Protein AF-A0A351EQ78-F1 (afdb_monomer_lite)

Foldseek 3Di:
DVVVLVVVVVVVLVVVVVVCVVVVVDPVVNVVPPDDSVPVDDDDDDQDPDDPDDPVPCPPPDDDDPASDDDDDDPDDDDWADDDQPFDDWDADPVRDTDGDGDDPPDTDD

Secondary structure (DSSP, 8-state):
-HHHHHHHHHHHHHHHHHHHHHTT-HHHHHHHT---GGG---------SS--S-GGG-TTSPPPPSSSS-S---SSS---B---TT---EEE-TTS-EEE----TT--B-

Sequence (110 aa):
MVEFHTEFTSLATRTLGLLHQVLELGPESQTKMAFNSANSPVRLNHYPVGDPVPEDQRDGLIELGETALGYHTDPGTLTLLLQDSTGGLQTEDRDGNWIDVPPEPGTIVV

Radius of gyration: 18.31 Å; chains: 1; bounding box: 45×40×50 Å

Structure (mmCIF, N/CA/C/O backbone):
data_AF-A0A351EQ78-F1
#
_entry.id   AF-A0A351EQ78-F1
#
loop_
_atom_site.group_PDB
_atom_site.id
_atom_site.type_symbol
_atom_site.label_atom_id
_atom_site.label_alt_id
_atom_site.label_comp_id
_atom_site.label_asym_id
_atom_site.label_entity_id
_atom_site.label_seq_id
_atom_site.pdbx_PDB_ins_code
_atom_site.Cartn_x
_atom_site.Cartn_y
_atom_site.Cartn_z
_atom_site.occupancy
_atom_site.B_iso_or_equiv
_atom_site.auth_seq_id
_atom_site.auth_comp_id
_atom_site.auth_asym_id
_atom_site.auth_atom_id
_atom_site.pdbx_PDB_model_num
ATOM 1 N N . MET A 1 1 ? 0.699 17.244 0.170 1.00 89.44 1 MET A N 1
ATOM 2 C CA . MET A 1 1 ? 1.214 16.151 1.028 1.00 89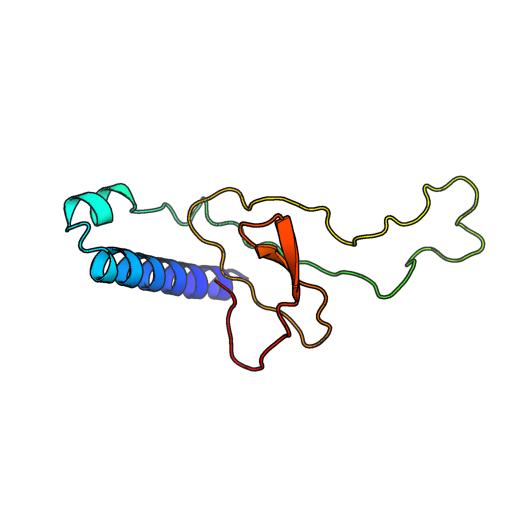.44 1 MET A CA 1
ATOM 3 C C . MET A 1 1 ? 0.766 16.250 2.479 1.00 89.44 1 MET A C 1
ATOM 5 O O . MET A 1 1 ? 0.344 15.231 2.996 1.00 89.44 1 MET A O 1
ATOM 9 N N . VAL A 1 2 ? 0.797 17.423 3.129 1.00 92.88 2 VAL A N 1
ATOM 10 C CA . VAL A 1 2 ? 0.295 17.558 4.517 1.00 92.88 2 VAL A CA 1
ATOM 11 C C . VAL A 1 2 ? -1.197 17.222 4.621 1.00 92.88 2 VAL A C 1
ATOM 13 O O . VAL A 1 2 ? -1.567 16.371 5.416 1.00 92.88 2 VAL A O 1
ATOM 16 N N . GLU A 1 3 ? -2.033 17.824 3.772 1.00 96.00 3 GLU A N 1
ATOM 17 C CA . GLU A 1 3 ? -3.476 17.536 3.721 1.00 96.00 3 GLU A CA 1
ATOM 18 C C . GLU A 1 3 ? -3.755 16.051 3.456 1.00 96.00 3 GLU A C 1
ATOM 20 O O . GLU A 1 3 ? -4.469 15.416 4.221 1.00 96.00 3 GLU A O 1
ATOM 25 N N . PHE A 1 4 ? -3.091 15.472 2.449 1.00 95.00 4 PHE A N 1
ATOM 26 C CA . PHE A 1 4 ? -3.155 14.037 2.160 1.00 95.00 4 PHE A CA 1
ATOM 27 C C . PHE A 1 4 ? -2.843 13.182 3.396 1.00 95.00 4 PHE A C 1
ATOM 29 O O . PHE A 1 4 ? -3.610 12.288 3.736 1.00 95.00 4 PHE A O 1
ATOM 36 N N . HIS A 1 5 ? -1.743 13.475 4.096 1.00 95.06 5 HIS A N 1
ATOM 37 C CA . HIS A 1 5 ? -1.363 12.758 5.311 1.00 95.06 5 HIS A CA 1
ATOM 38 C C . HIS A 1 5 ? -2.426 12.894 6.415 1.00 95.06 5 HIS A C 1
ATOM 40 O O . HIS A 1 5 ? -2.746 11.908 7.077 1.00 95.06 5 HIS A O 1
ATOM 46 N N . THR A 1 6 ? -3.002 14.084 6.606 1.00 94.75 6 THR A N 1
ATOM 47 C CA . THR A 1 6 ? -4.073 14.313 7.588 1.00 94.75 6 THR A CA 1
ATOM 48 C C . THR A 1 6 ? -5.330 13.505 7.262 1.00 94.75 6 THR A C 1
ATOM 50 O O . THR A 1 6 ? -5.851 12.811 8.138 1.00 94.75 6 THR A O 1
ATOM 53 N N . GLU A 1 7 ? -5.785 13.527 6.010 1.00 96.12 7 GLU A N 1
ATOM 54 C CA . GLU A 1 7 ? -6.967 12.770 5.580 1.00 96.12 7 GLU A CA 1
ATOM 55 C C . GLU A 1 7 ? -6.744 11.256 5.696 1.00 96.12 7 GLU A C 1
ATOM 57 O O . GLU A 1 7 ? -7.588 10.536 6.235 1.00 96.12 7 GLU A O 1
ATOM 62 N N . PHE A 1 8 ? -5.571 10.762 5.292 1.00 95.38 8 PHE A N 1
ATOM 63 C CA . PHE A 1 8 ? -5.231 9.341 5.412 1.00 95.38 8 PHE A CA 1
ATOM 64 C C . PHE A 1 8 ? -5.030 8.896 6.866 1.00 95.38 8 PHE A C 1
ATOM 66 O O . PHE A 1 8 ? -5.400 7.777 7.213 1.00 95.38 8 PHE A O 1
ATOM 73 N N . THR A 1 9 ? -4.550 9.772 7.753 1.00 93.25 9 THR A N 1
ATOM 74 C CA . THR A 1 9 ? -4.505 9.504 9.203 1.00 93.25 9 THR A CA 1
ATOM 75 C C . THR A 1 9 ? -5.917 9.321 9.770 1.00 93.25 9 THR A C 1
ATOM 77 O O . THR A 1 9 ? -6.174 8.395 10.547 1.00 93.25 9 THR A O 1
ATOM 80 N N . SER A 1 10 ? -6.856 10.183 9.367 1.00 93.44 10 SER A N 1
ATOM 81 C CA . SER A 1 10 ? -8.267 10.071 9.754 1.00 93.44 10 SER A CA 1
ATOM 82 C C . SER A 1 10 ? -8.883 8.768 9.232 1.00 93.44 10 SER A C 1
ATOM 84 O O . SER A 1 10 ? -9.544 8.040 9.981 1.00 93.44 10 SER A O 1
ATOM 86 N N . LEU A 1 11 ? -8.607 8.415 7.973 1.00 95.00 11 LEU A N 1
ATOM 87 C CA . LEU A 1 11 ? -9.077 7.170 7.368 1.00 95.00 11 LEU A CA 1
ATOM 88 C C . LEU A 1 11 ? -8.509 5.926 8.067 1.00 95.00 11 LEU A C 1
ATOM 90 O O . LEU A 1 11 ? -9.270 5.007 8.372 1.00 95.00 11 LEU A O 1
ATOM 94 N N . ALA A 1 12 ? -7.213 5.906 8.384 1.00 93.00 12 ALA A N 1
ATOM 95 C CA . ALA A 1 12 ? -6.582 4.812 9.121 1.00 93.00 12 ALA A CA 1
ATOM 96 C C . ALA A 1 12 ? -7.216 4.640 10.510 1.00 93.00 12 ALA A C 1
ATOM 98 O O . ALA A 1 12 ? -7.570 3.529 10.901 1.00 93.00 12 ALA A O 1
ATOM 99 N N . THR A 1 13 ? -7.462 5.751 11.216 1.00 90.56 13 THR A N 1
ATOM 100 C CA . THR A 1 13 ? -8.125 5.746 12.532 1.00 90.56 13 THR A CA 1
ATOM 101 C C . THR A 1 13 ? -9.519 5.127 12.453 1.00 90.56 13 THR A C 1
ATOM 103 O O . THR A 1 13 ? -9.872 4.265 13.258 1.00 90.56 13 THR A O 1
ATOM 106 N N . ARG A 1 14 ? -10.313 5.534 11.456 1.00 91.94 14 ARG A N 1
ATOM 107 C CA . ARG A 1 14 ? -11.661 4.994 11.232 1.00 91.94 14 ARG A CA 1
ATOM 108 C C . ARG A 1 14 ? -11.629 3.509 10.880 1.00 91.94 14 ARG A C 1
ATOM 110 O O . ARG A 1 14 ? -12.432 2.749 11.412 1.00 91.94 14 ARG A O 1
ATOM 117 N N . THR A 1 15 ? -10.696 3.099 10.026 1.00 92.94 15 THR A N 1
ATOM 118 C CA . THR A 1 15 ? -10.541 1.706 9.583 1.00 92.94 15 THR A CA 1
ATOM 119 C C . THR A 1 15 ? -10.175 0.789 10.749 1.00 92.94 15 THR A C 1
ATOM 121 O O . THR A 1 15 ? -10.836 -0.224 10.966 1.00 92.94 15 THR A O 1
ATOM 124 N N . LEU A 1 16 ? -9.204 1.182 11.580 1.00 90.50 16 LEU A N 1
ATOM 125 C CA . LEU A 1 16 ? -8.850 0.435 12.792 1.00 90.50 16 LEU A CA 1
ATOM 126 C C . LEU A 1 16 ? -10.005 0.376 13.800 1.00 90.50 16 LEU A C 1
ATOM 128 O O . LEU A 1 16 ? -10.246 -0.672 14.400 1.00 90.50 16 LEU A O 1
ATOM 132 N N . GLY A 1 17 ? -10.761 1.468 13.954 1.00 89.88 17 GLY A N 1
ATOM 133 C CA . GLY A 1 17 ? -11.965 1.486 14.786 1.00 89.88 17 GLY A CA 1
ATOM 134 C C . GLY A 1 17 ? -13.003 0.447 14.349 1.00 89.88 17 GLY A C 1
ATOM 135 O O . GLY A 1 17 ? -13.530 -0.280 15.194 1.00 89.88 17 GLY A O 1
ATOM 136 N N . LEU A 1 18 ? -13.243 0.325 13.037 1.00 91.81 18 LEU A N 1
ATOM 137 C CA . LEU A 1 18 ? -14.138 -0.688 12.466 1.00 91.81 18 LEU A CA 1
ATOM 138 C C . LEU A 1 18 ? -13.630 -2.109 12.730 1.00 91.81 18 LEU A C 1
ATOM 140 O O . LEU A 1 18 ? -14.407 -2.952 13.174 1.00 91.81 18 LEU A O 1
ATOM 144 N N . LEU A 1 19 ? -12.333 -2.370 12.531 1.00 91.44 19 LEU A N 1
ATOM 145 C CA . LEU A 1 19 ? -11.741 -3.682 12.814 1.00 91.44 19 LEU A CA 1
ATOM 146 C C . LEU A 1 19 ? -11.910 -4.073 14.286 1.00 91.44 19 LEU A C 1
ATOM 148 O O . LEU A 1 19 ? -12.336 -5.184 14.585 1.00 91.44 19 LEU A O 1
ATOM 152 N N . HIS A 1 20 ? -11.654 -3.149 15.214 1.00 90.62 20 HIS A N 1
ATOM 153 C CA . HIS A 1 20 ? -11.838 -3.403 16.646 1.00 90.62 20 HIS A CA 1
ATOM 154 C C . HIS A 1 20 ? -13.285 -3.709 17.013 1.00 90.62 20 HIS A C 1
ATOM 156 O O . HIS A 1 20 ? -13.530 -4.527 17.899 1.00 90.62 20 HIS A O 1
ATOM 162 N N . GLN A 1 21 ? -14.231 -3.035 16.358 1.00 90.19 21 GLN A N 1
ATOM 163 C CA . GLN A 1 21 ? -15.649 -3.277 16.567 1.00 90.19 21 GLN A CA 1
ATOM 164 C C . GLN A 1 21 ? -16.056 -4.662 16.052 1.00 90.19 21 GLN A C 1
ATOM 166 O O . GLN A 1 21 ? -16.708 -5.401 16.782 1.00 90.19 21 GLN A O 1
ATOM 171 N N . VAL A 1 22 ? -15.651 -5.025 14.830 1.00 93.62 22 VAL A N 1
ATOM 172 C CA . VAL A 1 22 ? -15.977 -6.323 14.209 1.00 93.62 22 VAL A CA 1
ATOM 173 C C . VAL A 1 22 ? -15.352 -7.491 14.973 1.00 93.62 22 VAL A C 1
ATOM 175 O O . VAL A 1 22 ? -15.959 -8.550 15.081 1.00 93.62 22 VAL A O 1
ATOM 178 N N . LEU A 1 23 ? -14.156 -7.294 15.526 1.00 93.88 23 LEU A N 1
ATOM 179 C CA . LEU A 1 23 ? -13.444 -8.298 16.316 1.00 93.88 23 LEU A CA 1
ATOM 180 C C . LEU A 1 23 ? -13.839 -8.304 17.807 1.00 93.88 23 LEU A C 1
ATOM 182 O O . LEU A 1 23 ? -13.236 -9.042 18.581 1.00 93.88 23 LEU A O 1
ATOM 186 N N . GLU A 1 24 ? -14.802 -7.473 18.224 1.00 94.38 24 GLU A N 1
ATOM 187 C CA . GLU A 1 24 ? -15.299 -7.375 19.608 1.00 94.38 24 GLU A CA 1
ATOM 188 C C . GLU A 1 24 ? -14.195 -7.155 20.668 1.00 94.38 24 GLU A C 1
ATOM 190 O O . GLU A 1 24 ? -14.308 -7.571 21.820 1.00 94.38 24 GLU A O 1
ATOM 195 N N . LEU A 1 25 ? -13.115 -6.448 20.312 1.00 89.38 25 LEU A N 1
ATOM 196 C CA . LEU A 1 25 ? -11.915 -6.318 21.160 1.00 89.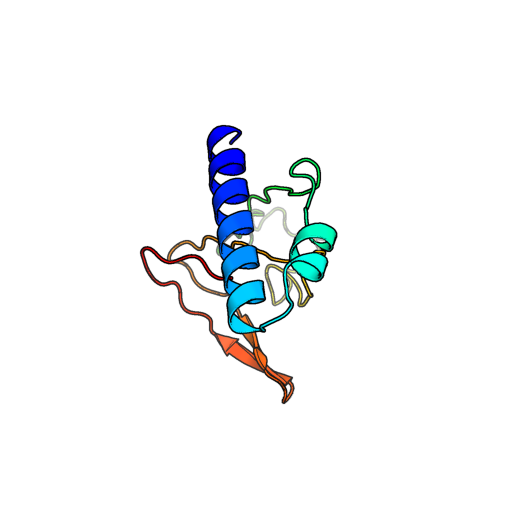38 25 LEU A CA 1
ATOM 197 C C . LEU A 1 25 ? -12.084 -5.369 22.364 1.00 89.38 25 LEU A C 1
ATOM 199 O O . LEU A 1 25 ? -11.174 -5.226 23.185 1.00 89.38 25 LEU A O 1
ATOM 203 N N . GLY A 1 26 ? -13.230 -4.696 22.467 1.00 83.62 26 GLY A N 1
ATOM 204 C CA . GLY A 1 26 ? -13.555 -3.769 23.548 1.00 83.62 26 GLY A CA 1
ATOM 205 C C . GLY A 1 26 ? -12.761 -2.445 23.541 1.00 83.62 26 GLY A C 1
ATOM 206 O O . GLY A 1 26 ? -11.814 -2.250 22.770 1.00 83.62 26 GLY A O 1
ATOM 207 N N . PRO A 1 27 ? -13.139 -1.497 24.419 1.00 80.31 27 PRO A N 1
ATOM 208 C CA . PRO A 1 27 ? -12.570 -0.144 24.457 1.00 80.31 27 PRO A CA 1
ATOM 209 C C . PRO A 1 27 ? -11.115 -0.096 24.955 1.00 80.31 27 PRO A C 1
ATOM 211 O O . PRO A 1 27 ? -10.359 0.810 24.598 1.00 80.31 27 PRO A O 1
ATOM 214 N N . GLU A 1 28 ? -10.687 -1.082 25.750 1.00 85.31 28 GLU A N 1
ATOM 215 C CA . GLU A 1 28 ? -9.302 -1.162 26.229 1.00 85.31 28 GLU A CA 1
ATOM 216 C C . GLU A 1 28 ? -8.328 -1.412 25.069 1.00 85.31 28 GLU A C 1
ATOM 218 O O . GLU A 1 28 ? -7.303 -0.737 24.963 1.00 85.31 28 GLU A O 1
ATOM 223 N N . SER A 1 29 ? -8.673 -2.331 24.160 1.00 85.38 29 SER A N 1
ATOM 224 C CA . SER A 1 29 ? -7.875 -2.610 22.964 1.00 85.38 29 SER A CA 1
ATOM 225 C C . SER A 1 29 ? -7.767 -1.376 22.064 1.00 85.38 29 SER A C 1
ATOM 227 O O . SER A 1 29 ? -6.673 -1.006 21.642 1.00 85.38 29 SER A O 1
ATOM 229 N N . GLN A 1 30 ? -8.884 -0.670 21.841 1.00 74.94 30 GLN A N 1
ATOM 230 C CA . GLN A 1 30 ? -8.900 0.573 21.053 1.00 74.94 30 GLN A CA 1
ATOM 231 C C . GLN A 1 30 ? -7.967 1.642 21.634 1.00 74.94 30 GLN A C 1
ATOM 233 O O . GLN A 1 30 ? -7.246 2.306 20.895 1.00 74.94 30 GLN A O 1
ATOM 238 N N . THR A 1 31 ? -7.932 1.772 22.962 1.00 78.31 31 THR A N 1
ATOM 239 C CA . THR A 1 31 ? -7.077 2.755 23.643 1.00 78.31 31 THR A CA 1
ATOM 240 C C . THR A 1 31 ? -5.592 2.412 23.505 1.00 78.31 31 THR A C 1
ATOM 242 O O . THR A 1 31 ? -4.771 3.304 23.306 1.00 78.31 31 THR A O 1
ATOM 245 N N . LYS A 1 32 ? -5.230 1.122 23.563 1.00 79.94 32 LYS A N 1
ATOM 246 C CA . LYS A 1 32 ? -3.837 0.664 23.390 1.00 79.94 32 LYS A CA 1
ATOM 247 C C . LYS A 1 32 ? -3.320 0.851 21.967 1.00 79.94 32 LYS A C 1
ATOM 249 O O . LYS A 1 32 ? -2.114 0.965 21.779 1.00 79.94 32 LYS A O 1
ATOM 254 N N . MET A 1 33 ? -4.219 0.885 20.989 1.00 72.94 33 MET A N 1
ATOM 255 C CA . MET A 1 33 ? -3.874 1.035 19.578 1.00 72.94 33 MET A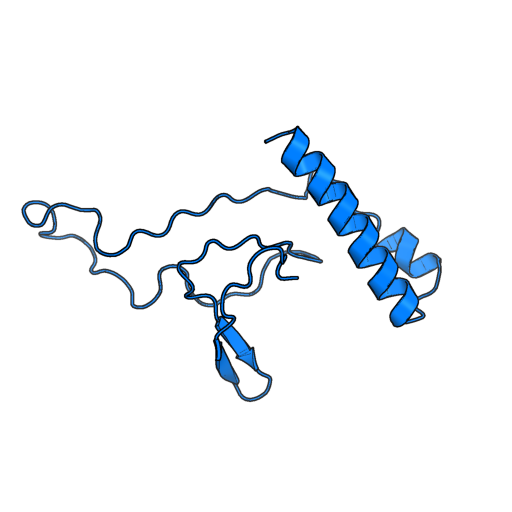 CA 1
ATOM 256 C C . MET A 1 33 ? -3.994 2.476 19.069 1.00 72.94 33 MET A C 1
ATOM 258 O O . MET A 1 33 ? -3.908 2.711 17.865 1.00 72.94 33 MET A O 1
ATOM 262 N N . ALA A 1 34 ? -4.151 3.447 19.976 1.00 68.69 34 ALA A N 1
ATOM 263 C CA . ALA A 1 34 ? -4.028 4.859 19.648 1.00 68.69 34 ALA A CA 1
ATOM 264 C C . ALA A 1 34 ? -2.618 5.130 19.096 1.00 68.69 34 ALA A C 1
ATOM 266 O O . ALA A 1 34 ? -1.626 5.098 19.826 1.00 68.69 34 ALA A O 1
ATOM 267 N N . PHE A 1 35 ? -2.523 5.363 17.789 1.00 75.19 35 PHE A N 1
ATOM 268 C CA . PHE A 1 35 ? -1.254 5.577 17.107 1.00 75.19 35 PHE A CA 1
ATOM 269 C C . PHE A 1 35 ? -0.932 7.069 17.007 1.00 75.19 35 PHE A C 1
ATOM 271 O O . PHE A 1 35 ? -1.805 7.918 16.829 1.00 75.19 35 PHE A O 1
ATOM 278 N N . ASN A 1 36 ? 0.353 7.397 17.129 1.00 81.88 36 ASN A N 1
ATOM 279 C CA . ASN A 1 36 ? 0.846 8.746 16.891 1.00 81.88 36 ASN A CA 1
ATOM 280 C C . ASN A 1 36 ? 1.023 8.943 15.383 1.00 81.88 36 ASN A C 1
ATOM 282 O O . ASN A 1 36 ? 1.832 8.249 14.768 1.00 81.88 36 ASN A O 1
ATOM 286 N N . SER A 1 37 ? 0.314 9.909 14.799 1.00 81.81 37 SER A N 1
ATOM 287 C CA . SER A 1 37 ? 0.398 10.212 13.367 1.00 81.81 37 SER A CA 1
ATOM 288 C C . SER A 1 37 ? 1.809 10.597 12.910 1.00 81.81 37 SER A C 1
ATOM 290 O O . SER A 1 37 ? 2.137 10.418 11.747 1.00 81.81 37 SER A O 1
ATOM 292 N N . ALA A 1 38 ? 2.681 11.065 13.810 1.00 84.31 38 ALA A N 1
ATOM 293 C CA . ALA A 1 38 ? 4.090 11.311 13.491 1.00 84.31 38 ALA A CA 1
ATOM 294 C C . ALA A 1 38 ? 4.848 10.039 13.055 1.00 84.31 38 ALA A C 1
ATOM 296 O O . ALA A 1 38 ? 5.874 10.143 12.389 1.00 84.31 38 ALA A O 1
ATOM 297 N N . ASN A 1 39 ? 4.331 8.855 13.399 1.00 85.75 39 ASN A N 1
ATOM 298 C CA . ASN A 1 39 ? 4.890 7.555 13.029 1.00 85.75 39 ASN A CA 1
ATOM 299 C C . ASN A 1 39 ? 4.176 6.922 11.818 1.00 85.75 39 ASN A C 1
ATOM 301 O O . ASN A 1 39 ? 4.351 5.732 11.576 1.00 85.75 39 ASN A O 1
ATOM 305 N N . SER A 1 40 ? 3.359 7.687 11.083 1.00 88.31 40 SER A N 1
ATOM 306 C CA . SER A 1 40 ? 2.605 7.224 9.911 1.00 88.31 40 SER A CA 1
ATOM 307 C C . SER A 1 40 ? 3.212 7.793 8.619 1.00 88.31 40 SER A C 1
ATOM 309 O O . SER A 1 40 ? 2.712 8.786 8.085 1.00 88.31 40 SER A O 1
ATOM 311 N N . PRO A 1 41 ? 4.321 7.229 8.106 1.00 91.44 41 PRO A N 1
ATOM 312 C CA . PRO A 1 41 ? 4.987 7.779 6.933 1.00 91.44 41 PRO A CA 1
ATOM 313 C C . PRO A 1 41 ? 4.116 7.660 5.677 1.00 91.44 41 PRO A C 1
ATOM 315 O O . PRO A 1 41 ? 3.421 6.669 5.470 1.00 91.44 41 PRO A O 1
ATOM 318 N N . VAL A 1 42 ? 4.219 8.649 4.785 1.00 94.06 42 VAL A N 1
ATOM 319 C CA . VAL A 1 42 ? 3.706 8.539 3.413 1.00 94.06 42 VAL A CA 1
ATOM 320 C C . VAL A 1 42 ? 4.854 8.139 2.501 1.00 94.06 42 VAL A C 1
ATOM 322 O O . VAL A 1 42 ? 5.855 8.853 2.413 1.00 94.06 42 VAL A O 1
ATOM 325 N N . ARG A 1 43 ? 4.696 7.021 1.792 1.00 94.62 43 ARG A N 1
ATOM 326 C CA . ARG A 1 43 ? 5.657 6.541 0.800 1.00 94.62 43 ARG A CA 1
ATOM 327 C C . ARG A 1 43 ? 5.102 6.765 -0.604 1.00 94.62 43 ARG A C 1
ATOM 329 O O . ARG A 1 43 ? 4.064 6.218 -0.957 1.00 94.62 43 ARG A O 1
ATOM 336 N N . LEU A 1 44 ? 5.807 7.568 -1.399 1.00 96.06 44 LEU A N 1
ATOM 337 C CA . LEU A 1 44 ? 5.512 7.759 -2.818 1.00 96.06 44 LEU A CA 1
ATOM 338 C C . LEU A 1 44 ? 6.373 6.794 -3.628 1.00 96.06 44 LEU A C 1
ATOM 340 O O . LEU A 1 44 ? 7.596 6.809 -3.499 1.00 96.06 44 LEU A O 1
ATOM 344 N N . ASN A 1 45 ? 5.734 5.964 -4.447 1.00 95.69 45 ASN A N 1
ATOM 345 C CA . ASN A 1 45 ? 6.412 4.991 -5.293 1.00 95.69 45 ASN A CA 1
ATOM 346 C C . ASN A 1 45 ? 6.251 5.367 -6.765 1.00 95.69 45 ASN A C 1
ATOM 348 O O . ASN A 1 45 ? 5.182 5.802 -7.186 1.00 95.69 45 ASN A O 1
ATOM 352 N N . HIS A 1 46 ? 7.314 5.167 -7.536 1.00 94.19 46 HIS A N 1
ATOM 353 C CA . HIS A 1 46 ? 7.300 5.243 -8.990 1.00 94.19 46 HIS A CA 1
ATOM 354 C C . HIS A 1 46 ? 8.125 4.072 -9.519 1.00 94.19 46 HIS A C 1
ATOM 356 O O . HIS A 1 46 ? 9.333 4.014 -9.285 1.00 94.19 46 HIS A O 1
ATOM 362 N N . TYR A 1 47 ? 7.458 3.135 -10.191 1.00 92.50 47 TYR A N 1
ATOM 363 C CA . TYR A 1 47 ? 8.081 1.956 -10.783 1.00 92.50 47 TYR A CA 1
ATOM 364 C C . TYR A 1 47 ? 8.113 2.136 -12.305 1.00 92.50 47 TYR A C 1
ATOM 366 O O . TYR A 1 47 ? 7.048 2.216 -12.919 1.00 92.50 47 TYR A O 1
ATOM 374 N N . PRO A 1 48 ? 9.297 2.259 -12.925 1.00 87.81 48 PRO A N 1
ATOM 375 C CA . PRO A 1 48 ? 9.390 2.449 -14.364 1.00 87.81 48 PRO A CA 1
ATOM 376 C C . PRO A 1 48 ? 8.991 1.175 -15.119 1.00 87.81 48 PRO A C 1
ATOM 378 O O . PRO A 1 48 ? 9.272 0.056 -14.688 1.00 87.81 48 PRO A O 1
ATOM 381 N N . VAL A 1 49 ? 8.369 1.354 -16.285 1.00 81.56 49 VAL A N 1
ATOM 382 C CA . VAL A 1 49 ? 8.109 0.264 -17.233 1.00 81.56 49 VAL A CA 1
ATOM 383 C C . VAL A 1 49 ? 9.377 0.067 -18.068 1.00 81.56 49 VAL A C 1
ATOM 385 O O . VAL A 1 49 ? 9.562 0.716 -19.095 1.00 81.56 49 VAL A O 1
ATOM 388 N N . GLY A 1 50 ? 10.278 -0.788 -17.582 1.00 83.94 50 GLY A N 1
ATOM 389 C CA . GLY A 1 50 ? 11.576 -1.078 -18.202 1.00 83.94 50 GLY A CA 1
ATOM 390 C C . GLY A 1 50 ? 12.757 -0.371 -17.534 1.00 83.94 50 GLY A C 1
ATOM 391 O O . GLY A 1 50 ? 12.597 0.348 -16.548 1.00 83.94 50 GLY A O 1
ATOM 392 N N . ASP A 1 51 ? 13.956 -0.604 -18.071 1.00 90.06 51 ASP A N 1
ATOM 393 C CA . ASP A 1 51 ? 15.190 -0.029 -17.533 1.00 90.06 51 ASP A CA 1
ATOM 394 C C . ASP A 1 51 ? 15.262 1.478 -17.830 1.00 90.06 51 ASP A C 1
ATOM 396 O O . ASP A 1 51 ? 15.333 1.863 -19.005 1.00 90.06 51 ASP A O 1
ATOM 400 N N . PRO A 1 52 ? 15.241 2.348 -16.798 1.00 89.75 52 PRO A N 1
ATOM 401 C CA . PRO A 1 52 ? 15.336 3.787 -16.998 1.00 89.75 52 PRO A CA 1
ATOM 402 C C . PRO A 1 52 ? 16.733 4.237 -17.452 1.00 89.75 52 PRO A C 1
ATOM 404 O O . PRO A 1 52 ? 16.887 5.387 -17.867 1.00 89.75 52 PRO A O 1
ATOM 407 N N . VAL A 1 53 ? 17.755 3.377 -17.364 1.00 92.38 53 VAL A N 1
ATOM 408 C CA . VAL A 1 53 ? 19.120 3.685 -17.795 1.00 92.38 53 VAL A CA 1
ATOM 409 C C . VAL A 1 53 ? 19.233 3.511 -19.318 1.00 92.38 53 VAL A C 1
ATOM 411 O O . VAL A 1 53 ? 18.821 2.474 -19.844 1.00 92.38 53 VAL A O 1
ATOM 414 N N . PRO A 1 54 ? 19.791 4.486 -20.063 1.00 94.19 54 PRO A N 1
ATOM 415 C CA . PRO A 1 54 ? 20.072 4.341 -21.494 1.00 94.19 54 PRO A CA 1
ATOM 416 C C . PRO A 1 54 ? 20.991 3.152 -21.802 1.00 94.19 54 PRO A C 1
ATOM 418 O O . PRO A 1 54 ? 21.926 2.892 -21.052 1.00 94.19 54 PRO A O 1
ATOM 421 N N . GLU A 1 55 ? 20.752 2.444 -22.912 1.00 93.62 55 GLU A N 1
ATOM 422 C CA . GLU A 1 55 ? 21.486 1.214 -23.271 1.00 93.62 55 GLU A CA 1
ATOM 423 C C . GLU A 1 55 ? 23.010 1.385 -23.306 1.00 93.62 55 GLU A C 1
ATOM 425 O O . GLU A 1 55 ? 23.740 0.504 -22.859 1.00 93.62 55 GLU A O 1
ATOM 430 N N . ASP A 1 56 ? 23.495 2.535 -23.776 1.00 96.31 56 ASP A N 1
ATOM 431 C CA . ASP A 1 56 ? 24.920 2.866 -23.868 1.00 96.31 56 ASP A CA 1
ATOM 432 C C . ASP A 1 56 ? 25.594 3.102 -22.503 1.00 96.31 56 ASP A C 1
ATOM 434 O O . ASP A 1 56 ? 26.817 3.212 -22.432 1.00 96.31 56 ASP A O 1
ATOM 438 N N . GLN A 1 57 ? 24.810 3.156 -21.423 1.00 96.12 57 GLN A N 1
ATOM 439 C CA . GLN A 1 57 ? 25.262 3.383 -20.046 1.00 96.12 57 GLN A CA 1
ATOM 440 C C . GLN A 1 57 ? 25.055 2.166 -19.134 1.00 96.12 57 GLN A C 1
ATOM 442 O O . GLN A 1 57 ? 25.331 2.255 -17.938 1.00 96.12 57 GLN A O 1
ATOM 447 N N . ARG A 1 58 ? 24.572 1.035 -19.666 1.00 93.38 58 ARG A N 1
ATOM 448 C CA . ARG A 1 58 ? 24.277 -0.166 -18.863 1.00 93.38 58 ARG A CA 1
ATOM 449 C C . ARG A 1 58 ? 25.492 -1.049 -18.585 1.00 93.38 58 ARG A C 1
ATOM 451 O O . ARG A 1 58 ? 25.428 -1.890 -17.693 1.00 93.38 58 ARG A O 1
ATOM 458 N N . ASP A 1 59 ? 26.591 -0.871 -19.318 1.00 94.94 59 ASP A N 1
ATOM 459 C CA . ASP A 1 59 ? 27.779 -1.716 -19.162 1.00 94.94 59 ASP A CA 1
ATOM 460 C C . ASP A 1 59 ? 28.347 -1.638 -17.732 1.00 94.94 59 ASP A C 1
ATOM 462 O O . ASP A 1 59 ? 28.618 -0.559 -17.201 1.00 94.94 59 ASP A O 1
ATOM 466 N N . GLY A 1 60 ? 28.502 -2.800 -17.093 1.00 94.06 60 GLY A N 1
ATOM 467 C CA . GLY A 1 60 ? 28.969 -2.928 -15.709 1.00 94.06 60 GLY A CA 1
ATOM 468 C C . GLY A 1 60 ? 27.932 -2.640 -14.613 1.00 94.06 60 GLY A C 1
ATOM 469 O O . GLY A 1 60 ? 28.290 -2.722 -13.434 1.00 94.06 60 GLY A O 1
ATOM 470 N N . LEU A 1 61 ? 26.676 -2.323 -14.952 1.00 94.19 61 LEU A N 1
ATOM 471 C CA . LEU A 1 61 ? 25.590 -2.203 -13.972 1.00 94.19 61 LEU A CA 1
ATOM 472 C C . LEU A 1 61 ? 25.004 -3.572 -13.600 1.00 94.19 61 LEU A C 1
ATOM 474 O O . LEU A 1 61 ? 25.190 -4.572 -14.289 1.00 94.19 61 LEU A O 1
ATOM 478 N N . ILE A 1 62 ? 24.302 -3.613 -12.466 1.00 89.81 62 ILE A N 1
ATOM 479 C CA . ILE A 1 62 ? 23.541 -4.793 -12.050 1.00 89.81 62 ILE A CA 1
ATOM 480 C C . ILE A 1 62 ? 22.289 -4.878 -12.926 1.00 89.81 62 ILE A C 1
ATOM 482 O O . ILE A 1 62 ? 21.580 -3.884 -13.076 1.00 89.81 62 ILE A O 1
ATOM 486 N N . GLU A 1 63 ? 22.020 -6.066 -13.461 1.00 87.75 63 GLU A N 1
ATOM 487 C CA . GLU A 1 63 ? 20.797 -6.360 -14.211 1.00 87.75 63 GLU A CA 1
ATOM 488 C C . GLU A 1 63 ? 19.539 -6.074 -13.380 1.00 87.75 63 GLU A C 1
ATOM 490 O O . GLU A 1 63 ? 19.531 -6.199 -12.150 1.00 87.75 63 GLU A O 1
ATOM 495 N N . LEU A 1 64 ? 18.446 -5.725 -14.058 1.00 87.88 64 LEU A N 1
ATOM 496 C CA . LEU A 1 64 ? 17.165 -5.541 -13.386 1.00 87.88 64 LEU A CA 1
ATOM 497 C C . LEU A 1 64 ? 16.711 -6.838 -12.703 1.00 87.88 64 LEU A C 1
ATOM 499 O O . LEU A 1 64 ? 16.809 -7.931 -13.261 1.00 87.88 64 LEU A O 1
ATOM 503 N N . GLY A 1 65 ? 16.174 -6.696 -11.492 1.00 86.81 65 GLY A N 1
ATOM 504 C CA . GLY A 1 65 ? 15.529 -7.798 -10.788 1.00 86.81 65 GLY A CA 1
ATOM 505 C C . GLY A 1 65 ? 14.182 -8.172 -11.409 1.00 86.81 65 GLY A C 1
ATOM 506 O O . GLY A 1 65 ? 13.558 -7.376 -12.110 1.00 86.81 65 GLY A O 1
ATOM 507 N N . GLU A 1 66 ? 13.704 -9.375 -11.093 1.00 87.56 66 GLU A N 1
ATOM 508 C CA . GLU A 1 66 ? 12.406 -9.881 -11.569 1.00 87.56 66 GLU A CA 1
ATOM 509 C C . GLU A 1 66 ? 11.216 -9.069 -11.032 1.00 87.56 66 GLU A C 1
ATOM 511 O O . GLU A 1 66 ? 10.183 -8.961 -11.689 1.00 87.56 66 GLU A O 1
ATOM 516 N N . THR A 1 67 ? 11.363 -8.468 -9.848 1.00 91.31 67 THR A N 1
ATOM 517 C CA . THR A 1 67 ? 10.329 -7.663 -9.187 1.00 91.31 67 THR A CA 1
ATOM 518 C C . THR A 1 67 ? 10.812 -6.239 -8.951 1.00 91.31 67 THR A C 1
ATOM 520 O O . THR A 1 67 ? 11.927 -6.035 -8.469 1.00 91.31 67 THR A O 1
ATOM 523 N N . ALA A 1 68 ? 9.940 -5.254 -9.172 1.00 90.44 68 ALA A N 1
ATOM 524 C CA . ALA A 1 68 ? 10.240 -3.852 -8.876 1.00 90.44 68 ALA A CA 1
ATOM 525 C C . ALA A 1 68 ? 10.403 -3.575 -7.365 1.00 90.44 68 ALA A C 1
ATOM 527 O O . ALA A 1 68 ? 11.139 -2.674 -6.963 1.00 90.44 68 ALA A O 1
ATOM 528 N N . LEU A 1 69 ? 9.729 -4.364 -6.525 1.00 92.88 69 LEU A N 1
ATOM 529 C CA . LEU A 1 69 ? 9.867 -4.371 -5.074 1.00 92.88 69 LEU A CA 1
ATOM 530 C C . LEU A 1 69 ? 9.802 -5.825 -4.599 1.00 92.88 69 LEU A C 1
ATOM 532 O O . LEU A 1 69 ? 8.838 -6.519 -4.908 1.00 92.88 69 LEU A O 1
ATOM 536 N N . GLY A 1 70 ? 10.827 -6.281 -3.877 1.00 92.88 70 GLY A N 1
ATOM 537 C CA . GLY A 1 70 ? 10.876 -7.654 -3.369 1.00 92.88 70 GLY A CA 1
ATOM 538 C C . GLY A 1 70 ? 9.755 -7.961 -2.370 1.00 92.88 70 GLY A C 1
ATOM 539 O O . GLY A 1 70 ? 9.162 -7.055 -1.777 1.00 92.88 70 GLY A O 1
ATOM 540 N N . TYR A 1 71 ? 9.488 -9.250 -2.156 1.00 94.69 71 TYR A N 1
ATOM 541 C CA . TYR A 1 71 ? 8.497 -9.712 -1.185 1.00 94.69 71 TYR A CA 1
ATOM 542 C C . TYR A 1 71 ? 8.858 -9.252 0.236 1.00 94.69 71 TYR A C 1
ATOM 544 O O . TYR A 1 71 ? 10.008 -9.329 0.670 1.00 94.69 71 TYR A O 1
ATOM 552 N N . HIS A 1 72 ? 7.869 -8.740 0.961 1.00 96.25 72 HIS A N 1
ATOM 553 C CA . HIS A 1 72 ? 8.022 -8.273 2.335 1.00 96.25 72 HIS A CA 1
ATOM 554 C C . HIS A 1 72 ? 6.652 -8.148 3.003 1.00 96.25 72 HIS A C 1
ATOM 556 O O . HIS A 1 72 ? 5.615 -8.152 2.343 1.00 96.25 72 HIS A O 1
ATOM 562 N N . THR A 1 73 ? 6.671 -7.992 4.322 1.00 96.12 73 THR A N 1
ATOM 563 C CA . THR A 1 73 ? 5.535 -7.492 5.095 1.00 96.12 73 THR A CA 1
ATOM 564 C C . THR A 1 73 ? 5.776 -6.032 5.442 1.00 96.12 73 THR A C 1
ATOM 566 O O . THR A 1 73 ? 6.908 -5.656 5.768 1.00 96.12 73 THR A O 1
ATOM 569 N N . ASP A 1 74 ? 4.721 -5.226 5.443 1.00 94.25 74 ASP A N 1
ATOM 570 C CA . ASP A 1 74 ? 4.840 -3.836 5.861 1.00 94.25 74 ASP A CA 1
ATOM 571 C C . ASP A 1 74 ? 5.151 -3.713 7.362 1.00 94.25 74 ASP A C 1
ATOM 573 O O . ASP A 1 74 ? 4.622 -4.469 8.185 1.00 94.25 74 ASP A O 1
ATOM 577 N N . PRO A 1 75 ? 5.998 -2.747 7.754 1.00 85.00 75 PRO A N 1
ATOM 578 C CA . PRO A 1 75 ? 6.214 -2.435 9.154 1.00 85.00 75 PRO A CA 1
ATOM 579 C C . PRO A 1 75 ? 5.049 -1.588 9.678 1.00 85.00 75 PRO A C 1
ATOM 581 O O . PRO A 1 75 ? 4.876 -0.439 9.279 1.00 85.00 75 PRO A O 1
ATOM 584 N N . GLY A 1 76 ? 4.276 -2.118 10.621 1.00 86.62 76 GLY A N 1
ATOM 585 C CA . GLY A 1 76 ? 3.237 -1.356 11.311 1.00 86.62 76 GLY A CA 1
ATOM 586 C C . GLY A 1 76 ? 1.950 -2.140 11.508 1.00 86.62 76 GLY A C 1
ATOM 587 O O . GLY A 1 76 ? 1.940 -3.367 11.472 1.00 86.62 76 GLY A O 1
ATOM 588 N N . THR A 1 77 ? 0.870 -1.406 11.771 1.00 88.75 77 THR A N 1
ATOM 589 C CA . THR A 1 77 ? -0.443 -1.988 12.082 1.00 88.75 77 THR A CA 1
ATOM 590 C C . THR A 1 77 ? -1.358 -2.067 10.862 1.00 88.75 77 THR A C 1
ATOM 592 O O . THR A 1 77 ? -2.165 -2.985 10.771 1.00 88.75 77 THR A O 1
ATOM 595 N N . LEU A 1 78 ? -1.280 -1.085 9.960 1.00 91.56 78 LEU A N 1
ATOM 596 C CA . LEU A 1 78 ? -2.174 -0.936 8.813 1.00 91.56 78 LEU A CA 1
ATOM 597 C C . LEU A 1 78 ? -1.463 -0.157 7.705 1.00 91.56 78 LEU A C 1
ATOM 599 O O . LEU A 1 78 ? -0.848 0.872 7.995 1.00 91.56 78 LEU A O 1
ATOM 603 N N . THR A 1 79 ? -1.631 -0.589 6.459 1.00 95.50 79 THR A N 1
ATOM 604 C CA . THR A 1 79 ? -1.229 0.172 5.272 1.00 95.50 79 THR A CA 1
ATOM 605 C C . THR A 1 79 ? -2.480 0.600 4.515 1.00 95.50 79 THR A C 1
ATOM 607 O O . THR A 1 79 ? -3.431 -0.159 4.392 1.00 95.50 79 THR A O 1
ATOM 610 N N . LEU A 1 80 ? -2.494 1.837 4.018 1.00 96.88 80 LEU A N 1
ATOM 611 C CA . LEU A 1 80 ? -3.507 2.316 3.080 1.00 96.88 80 LEU A CA 1
ATOM 612 C C . LEU A 1 80 ? -2.815 2.557 1.742 1.00 96.88 80 LEU A C 1
ATOM 614 O O . LEU A 1 80 ? -2.071 3.531 1.594 1.00 96.88 80 LEU A O 1
ATOM 618 N N . LEU A 1 81 ? -3.028 1.659 0.786 1.00 97.69 81 LEU A N 1
ATOM 619 C CA . LEU A 1 81 ? -2.341 1.670 -0.497 1.00 97.69 81 LEU A CA 1
ATOM 620 C C . LEU A 1 81 ? -3.265 2.184 -1.605 1.00 97.69 81 LEU A C 1
ATOM 622 O O . LEU A 1 81 ? -4.282 1.578 -1.940 1.00 97.69 81 LEU A O 1
ATOM 626 N N . LEU A 1 82 ? -2.865 3.307 -2.201 1.00 97.31 82 LEU A N 1
ATOM 627 C CA . LEU A 1 82 ? -3.424 3.799 -3.454 1.00 97.31 82 LEU A CA 1
ATOM 628 C C . LEU A 1 82 ? -2.613 3.248 -4.623 1.00 97.31 82 LEU A C 1
ATOM 630 O O . LEU A 1 82 ? -1.393 3.411 -4.666 1.00 97.31 82 LEU A O 1
ATOM 634 N N . GLN A 1 83 ? -3.308 2.643 -5.579 1.00 96.75 83 GLN A N 1
ATOM 635 C CA . GLN A 1 83 ? -2.724 2.125 -6.810 1.00 96.75 83 GLN A CA 1
ATOM 636 C C . GLN A 1 83 ? -3.174 2.973 -8.002 1.00 96.75 83 GLN A C 1
ATOM 638 O O . GLN A 1 83 ? -4.272 3.534 -8.006 1.00 96.75 83 GLN A O 1
ATOM 643 N N . ASP A 1 84 ? -2.321 3.060 -9.018 1.00 95.44 84 ASP A N 1
ATOM 644 C CA . ASP A 1 84 ? -2.738 3.493 -10.347 1.00 95.44 84 ASP A CA 1
ATOM 645 C C . ASP A 1 84 ? -3.316 2.302 -11.138 1.00 95.44 84 ASP A C 1
ATOM 647 O O . ASP A 1 84 ? -3.489 1.206 -10.609 1.00 95.44 84 ASP A O 1
ATOM 651 N N . SER A 1 85 ? -3.616 2.498 -12.422 1.00 95.62 85 SER A N 1
ATOM 652 C CA . SER A 1 85 ? -4.163 1.444 -13.284 1.00 95.62 85 SER A CA 1
ATOM 653 C C . SER A 1 85 ? -3.114 0.493 -13.879 1.00 95.62 85 SER A C 1
ATOM 655 O O . SER A 1 85 ? -3.462 -0.291 -14.759 1.00 95.62 85 SER A O 1
ATOM 657 N N . THR A 1 86 ? -1.842 0.575 -13.475 1.00 94.31 86 THR A N 1
ATOM 658 C CA . THR A 1 86 ? -0.754 -0.212 -14.081 1.00 94.31 86 THR A CA 1
ATOM 659 C C . THR A 1 86 ? -0.783 -1.673 -13.622 1.00 94.31 86 THR A C 1
ATOM 661 O O . THR A 1 86 ? -0.521 -2.574 -14.417 1.00 94.31 86 THR A O 1
ATOM 664 N N . GLY A 1 87 ? -1.154 -1.924 -12.362 1.00 94.06 87 GLY A N 1
ATOM 665 C CA . GLY A 1 87 ? -1.160 -3.262 -11.760 1.00 94.06 87 GLY A CA 1
ATOM 666 C C . GLY A 1 87 ? 0.209 -3.706 -11.232 1.00 94.06 87 GLY A C 1
ATOM 667 O O . GLY A 1 87 ? 1.108 -2.890 -11.041 1.00 94.06 87 GLY A O 1
ATOM 668 N N . GLY A 1 88 ? 0.347 -5.007 -10.953 1.00 94.88 88 GLY A N 1
ATOM 669 C CA . GLY A 1 88 ? 1.593 -5.627 -10.478 1.00 94.88 88 GLY A CA 1
ATOM 670 C C . GLY A 1 88 ? 1.683 -5.877 -8.968 1.00 94.88 88 GLY A C 1
ATOM 671 O O . GLY A 1 88 ? 2.654 -6.479 -8.519 1.00 94.88 88 GLY A O 1
ATOM 672 N N . LEU A 1 89 ? 0.691 -5.456 -8.174 1.00 97.25 89 LEU A N 1
ATOM 673 C CA . LEU A 1 89 ? 0.605 -5.868 -6.771 1.00 97.25 89 LEU A CA 1
ATOM 674 C C . LEU A 1 89 ? 0.160 -7.326 -6.683 1.00 97.25 89 LEU A C 1
ATOM 676 O O . LEU A 1 89 ? -0.829 -7.713 -7.308 1.00 97.25 89 LEU A O 1
ATOM 680 N N . GLN A 1 90 ? 0.846 -8.089 -5.839 1.00 97.75 90 GLN A N 1
ATOM 681 C CA . GLN A 1 90 ? 0.471 -9.450 -5.495 1.00 97.75 90 GLN A CA 1
ATOM 682 C C . GLN A 1 90 ? 0.495 -9.643 -3.978 1.00 97.75 90 GLN A C 1
ATOM 684 O O . GLN A 1 90 ? 1.269 -8.992 -3.274 1.00 97.75 90 GLN A O 1
ATOM 689 N N . THR A 1 91 ? -0.341 -10.552 -3.482 1.00 97.19 91 THR A N 1
ATOM 690 C CA . THR A 1 91 ? -0.355 -10.989 -2.079 1.00 97.19 91 THR A CA 1
ATOM 691 C C . THR A 1 91 ? -0.144 -12.490 -1.998 1.00 97.19 91 THR A C 1
ATOM 693 O O . THR A 1 91 ? -0.681 -13.226 -2.824 1.00 97.19 91 THR A O 1
ATOM 696 N N . GLU A 1 92 ? 0.589 -12.943 -0.989 1.00 97.75 92 GLU A N 1
ATOM 697 C CA . GLU A 1 92 ? 0.787 -14.366 -0.725 1.00 97.75 92 GLU A CA 1
ATOM 698 C C . GLU A 1 92 ? -0.396 -14.929 0.082 1.00 97.75 92 GLU A C 1
ATOM 700 O O . GLU A 1 92 ? -0.805 -14.354 1.096 1.00 97.75 92 GLU A O 1
ATOM 705 N N . ASP A 1 93 ? -0.972 -16.041 -0.376 1.00 97.00 93 ASP A N 1
ATOM 706 C CA . ASP A 1 93 ? -1.982 -16.780 0.377 1.00 97.00 93 ASP A CA 1
ATOM 707 C C . ASP A 1 93 ? -1.357 -17.686 1.454 1.00 97.00 93 ASP A C 1
ATOM 709 O O . ASP A 1 93 ? -0.147 -17.734 1.664 1.00 97.00 93 ASP A O 1
ATOM 713 N N . ARG A 1 94 ? -2.195 -18.427 2.186 1.00 96.94 94 ARG A N 1
ATOM 714 C CA . ARG A 1 94 ? -1.720 -19.308 3.268 1.00 96.94 94 ARG A CA 1
ATOM 715 C C . ARG A 1 94 ? -0.949 -20.535 2.779 1.00 96.94 94 ARG A C 1
ATOM 717 O O . ARG A 1 94 ? -0.271 -21.160 3.592 1.00 96.94 94 ARG A O 1
ATOM 724 N N . ASP A 1 95 ? -1.081 -20.877 1.504 1.00 97.75 95 ASP A N 1
ATOM 725 C CA . ASP A 1 95 ? -0.429 -22.018 0.870 1.00 97.75 95 ASP A CA 1
ATOM 726 C C . ASP A 1 95 ? 0.868 -21.600 0.144 1.00 97.75 95 ASP A C 1
ATOM 728 O O . ASP A 1 95 ? 1.562 -22.451 -0.414 1.00 97.75 95 ASP A O 1
ATOM 732 N N . GLY A 1 96 ? 1.226 -20.309 0.189 1.00 96.75 96 GLY A N 1
ATOM 733 C CA . GLY A 1 96 ? 2.425 -19.746 -0.434 1.00 96.75 96 GLY A CA 1
ATOM 734 C C . GLY A 1 96 ? 2.248 -19.373 -1.908 1.00 96.75 96 GLY A C 1
ATOM 735 O O . GLY A 1 96 ? 3.235 -19.167 -2.616 1.00 96.75 96 GLY A O 1
ATOM 736 N N . ASN A 1 97 ? 1.008 -19.316 -2.408 1.00 97.69 97 ASN A N 1
ATOM 737 C CA . ASN A 1 97 ? 0.740 -18.886 -3.777 1.00 97.69 97 ASN A CA 1
ATOM 738 C C . ASN A 1 97 ? 0.586 -17.367 -3.844 1.00 97.69 97 ASN A C 1
ATOM 740 O O . ASN A 1 97 ? -0.045 -16.751 -2.986 1.00 97.69 97 ASN A O 1
ATOM 744 N N . TRP A 1 98 ? 1.097 -16.772 -4.920 1.00 97.25 98 TRP A N 1
ATOM 745 C CA . TRP A 1 98 ? 0.924 -15.351 -5.203 1.00 97.25 98 TRP A CA 1
ATOM 746 C C . TRP A 1 98 ? -0.373 -15.103 -5.973 1.00 97.25 98 TRP A C 1
ATOM 748 O O . TRP A 1 98 ? -0.620 -15.715 -7.013 1.00 97.25 98 TRP A O 1
ATOM 758 N N . ILE A 1 99 ? -1.196 -14.195 -5.451 1.00 98.00 99 ILE A N 1
ATOM 759 C CA . ILE A 1 99 ? -2.483 -13.788 -6.017 1.00 98.00 99 ILE A CA 1
ATOM 760 C C . ILE A 1 99 ? -2.373 -12.342 -6.492 1.00 98.00 99 ILE A C 1
ATOM 762 O O . ILE A 1 99 ? -1.969 -11.472 -5.721 1.00 98.00 99 ILE A O 1
ATOM 766 N N . ASP A 1 100 ? -2.772 -12.079 -7.736 1.00 97.94 100 ASP A N 1
ATOM 767 C CA . ASP A 1 100 ? -2.856 -10.719 -8.267 1.00 97.94 100 ASP A CA 1
ATOM 768 C C . ASP A 1 100 ? -3.939 -9.904 -7.551 1.00 97.94 100 ASP A C 1
ATOM 770 O O . ASP A 1 100 ? -5.079 -10.349 -7.397 1.00 97.94 100 ASP A O 1
ATOM 774 N N . VAL A 1 101 ? -3.596 -8.668 -7.189 1.00 98.00 101 VAL A N 1
ATOM 775 C CA . VAL A 1 101 ? -4.547 -7.659 -6.711 1.00 98.00 101 VAL A CA 1
ATOM 776 C C . VAL A 1 101 ? -4.742 -6.636 -7.834 1.00 98.00 101 VAL A C 1
ATOM 778 O O . VAL A 1 101 ? -3.959 -5.682 -7.942 1.00 98.00 101 VAL A O 1
ATOM 781 N N . PRO A 1 102 ? -5.726 -6.846 -8.732 1.00 97.50 102 PRO A N 1
ATOM 782 C CA . PRO A 1 102 ? -5.948 -5.951 -9.859 1.00 97.50 102 PRO A CA 1
ATOM 783 C C . PRO A 1 102 ? -6.389 -4.565 -9.363 1.00 97.50 102 PRO A C 1
ATOM 785 O O . PRO A 1 102 ? -7.208 -4.487 -8.445 1.00 97.50 102 PRO A O 1
ATOM 788 N N . PRO A 1 103 ? -5.907 -3.468 -9.976 1.00 97.69 103 PRO A N 1
ATOM 789 C CA . PRO A 1 103 ? -6.360 -2.136 -9.610 1.00 97.69 103 PRO A CA 1
ATOM 790 C C . PRO A 1 103 ? -7.860 -1.961 -9.834 1.00 97.69 103 PRO A C 1
ATOM 792 O O . PRO A 1 103 ? -8.381 -2.289 -10.904 1.00 97.69 103 PRO A O 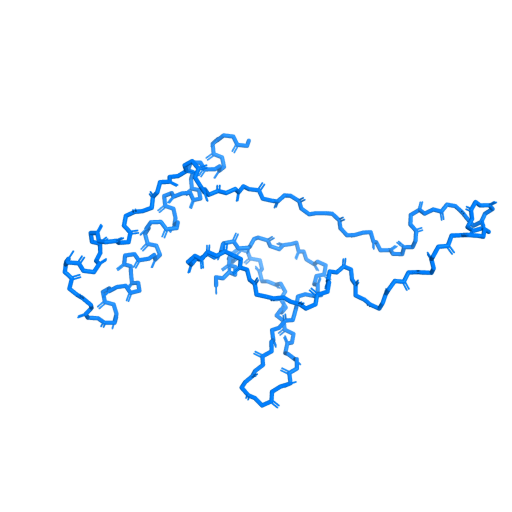1
ATOM 795 N N . GLU A 1 104 ? -8.538 -1.363 -8.858 1.00 97.88 104 GLU A N 1
ATOM 796 C CA . GLU A 1 104 ? -9.956 -1.031 -8.956 1.00 97.88 104 GLU A CA 1
ATOM 797 C C . GLU A 1 104 ? -10.159 0.487 -8.785 1.00 97.88 104 GLU A C 1
ATOM 799 O O . GLU A 1 104 ? -9.782 1.060 -7.760 1.00 97.88 104 GLU A O 1
ATOM 804 N N . PRO A 1 105 ? -10.731 1.192 -9.781 1.00 97.12 105 PRO A N 1
ATOM 805 C CA . PRO A 1 105 ? -10.950 2.629 -9.677 1.00 97.12 105 PRO A CA 1
ATOM 806 C C . PRO A 1 105 ? -11.821 3.007 -8.474 1.00 97.12 105 PRO A C 1
ATOM 808 O O . PRO A 1 105 ? -12.934 2.511 -8.314 1.00 97.12 105 PRO A O 1
ATOM 811 N N . GLY A 1 106 ? -11.340 3.953 -7.665 1.00 96.50 106 GLY A N 1
ATOM 812 C CA . GLY A 1 106 ? -12.069 4.452 -6.498 1.00 96.50 106 GLY A CA 1
ATOM 813 C C . GLY A 1 106 ? -11.916 3.606 -5.233 1.00 96.50 106 GLY A C 1
ATOM 814 O O . GLY A 1 106 ? -12.613 3.882 -4.256 1.00 96.50 106 GLY A O 1
ATOM 815 N N . THR A 1 107 ? -11.013 2.622 -5.219 1.00 97.44 107 THR A N 1
ATOM 816 C CA . THR A 1 107 ? -10.711 1.827 -4.024 1.00 97.44 107 THR A CA 1
ATOM 817 C C . THR A 1 107 ? -9.372 2.211 -3.390 1.00 97.44 107 THR A C 1
ATOM 819 O O . THR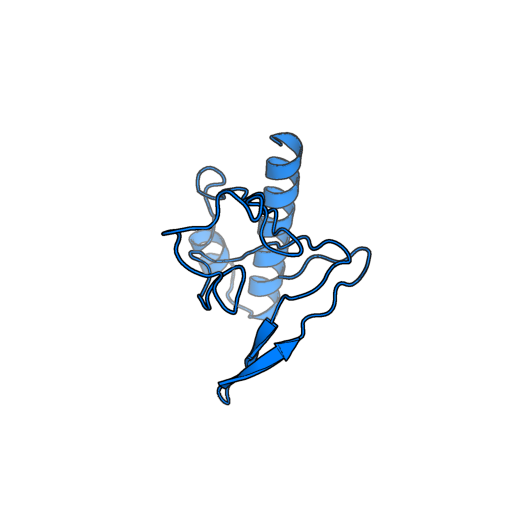 A 1 107 ? -8.545 2.923 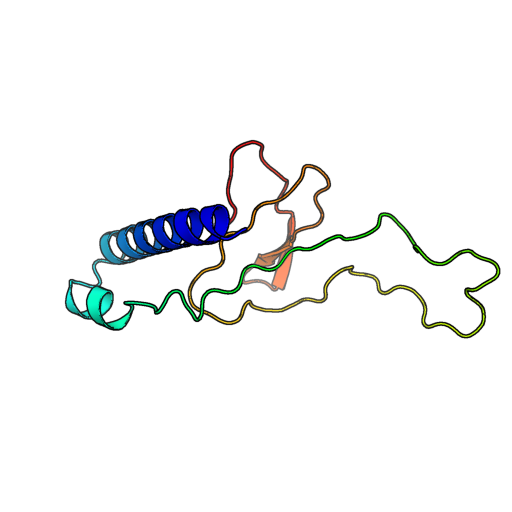-3.965 1.00 97.44 107 THR A O 1
ATOM 822 N N . ILE A 1 108 ? -9.195 1.764 -2.148 1.00 97.56 108 ILE A N 1
ATOM 823 C CA . ILE A 1 108 ? -7.943 1.802 -1.393 1.00 97.56 108 ILE A CA 1
ATOM 824 C C . ILE A 1 108 ? -7.717 0.370 -0.928 1.00 97.56 108 ILE A C 1
ATOM 826 O O . ILE A 1 108 ? -8.615 -0.210 -0.314 1.00 97.56 108 ILE A O 1
ATOM 830 N N . VAL A 1 109 ? -6.548 -0.191 -1.223 1.00 97.50 109 VAL A N 1
ATOM 831 C CA . VAL A 1 109 ? -6.161 -1.507 -0.708 1.00 97.50 109 VAL A CA 1
ATOM 832 C C . VAL A 1 109 ? -5.712 -1.340 0.741 1.00 97.50 109 VAL A C 1
ATOM 834 O O . VAL A 1 109 ? -4.986 -0.393 1.062 1.00 97.50 109 VAL A O 1
ATOM 837 N N . VAL A 1 110 ? -6.187 -2.234 1.606 1.00 95.38 110 VAL A N 1
ATOM 838 C CA . VAL A 1 110 ? -5.969 -2.223 3.058 1.00 95.38 110 VAL A CA 1
ATOM 839 C C . VAL A 1 110 ? -5.507 -3.593 3.519 1.00 95.38 110 VAL A C 1
ATOM 841 O O . VAL A 1 110 ? -6.151 -4.577 3.089 1.00 95.38 110 VAL A O 1
#

pLDDT: mean 91.9, std 5.95, range [68.69, 98.0]